Protein AF-A0A1M5KYF0-F1 (afdb_monomer)

Organism: NCBI:txid930117

Nearest PDB structures (foldseek):
  7vot-assembly1_Y  TM=5.918E-01  e=3.903E+00  Cereibacter sphaeroides 2.4.1

pLDDT: mean 81.7, std 15.02, range [50.5, 95.62]

Solvent-accessible surface area (backbone atoms only — not comparable to full-atom values): 2833 Å² total; per-residue (Å²): 140,67,76,64,57,58,56,53,50,32,55,47,31,26,52,51,18,27,54,53,10,50,75,73,75,35,40,68,62,14,32,54,50,7,46,52,52,26,52,50,49,31,61,74,70,40,75,78,62,89,80,130

Radius of gyration: 12.37 Å; Cα contacts (8 Å, |Δi|>4): 47; chains: 1; bounding box: 30×20×33 Å

Structure (mmCIF, N/CA/C/O backbone):
data_AF-A0A1M5KYF0-F1
#
_entry.id   AF-A0A1M5KYF0-F1
#
loop_
_atom_site.group_PDB
_atom_site.id
_atom_site.type_symbol
_atom_site.label_atom_id
_atom_site.label_alt_id
_atom_site.label_comp_id
_atom_site.label_asym_id
_atom_site.label_entity_id
_atom_site.label_seq_id
_atom_site.pdbx_PDB_ins_code
_atom_site.Cartn_x
_atom_site.Cartn_y
_atom_site.Cartn_z
_atom_site.occupancy
_atom_site.B_iso_or_equiv
_atom_site.auth_seq_id
_atom_site.auth_comp_id
_atom_site.auth_asym_id
_atom_site.auth_atom_id
_atom_site.pdbx_PDB_model_num
ATOM 1 N N . MET A 1 1 ? 13.506 8.727 -16.430 1.00 50.50 1 MET A N 1
ATOM 2 C CA . MET A 1 1 ? 12.203 8.621 -15.751 1.00 50.50 1 MET A CA 1
ATOM 3 C C . MET A 1 1 ? 11.769 7.185 -16.046 1.00 50.50 1 MET A C 1
ATOM 5 O O . MET A 1 1 ? 11.821 6.827 -17.209 1.00 50.50 1 MET A O 1
ATOM 9 N N . ASP A 1 2 ? 11.672 6.206 -15.135 1.00 52.66 2 ASP A N 1
ATOM 10 C CA . ASP A 1 2 ? 10.736 6.151 -14.000 1.00 52.66 2 ASP A CA 1
ATOM 11 C C . ASP A 1 2 ? 10.997 4.915 -13.088 1.00 52.66 2 ASP A C 1
ATOM 13 O O . ASP A 1 2 ? 10.124 4.071 -12.894 1.00 52.66 2 ASP A O 1
ATOM 17 N N . TYR A 1 3 ? 12.200 4.738 -12.527 1.00 53.91 3 TYR A N 1
ATOM 18 C CA . TYR A 1 3 ? 12.424 3.674 -11.520 1.00 53.91 3 TYR A CA 1
ATOM 19 C C . TYR A 1 3 ? 11.794 4.006 -10.152 1.00 53.91 3 TYR A C 1
ATOM 21 O O . TYR A 1 3 ? 11.578 3.108 -9.340 1.00 53.91 3 TYR A O 1
ATOM 29 N N . GLU A 1 4 ? 11.454 5.275 -9.898 1.00 62.38 4 GLU A N 1
ATOM 30 C CA . GLU A 1 4 ? 10.728 5.699 -8.691 1.00 62.38 4 GLU A CA 1
ATOM 31 C C . GLU A 1 4 ? 9.284 5.179 -8.668 1.00 62.38 4 GLU A C 1
ATOM 33 O O . GLU A 1 4 ? 8.798 4.750 -7.621 1.00 62.38 4 GLU A O 1
ATOM 38 N N . SER A 1 5 ? 8.603 5.128 -9.818 1.00 67.38 5 SER A N 1
ATOM 39 C CA . SER A 1 5 ? 7.184 4.757 -9.885 1.00 67.38 5 SER A CA 1
ATOM 40 C C . SER A 1 5 ? 6.918 3.312 -9.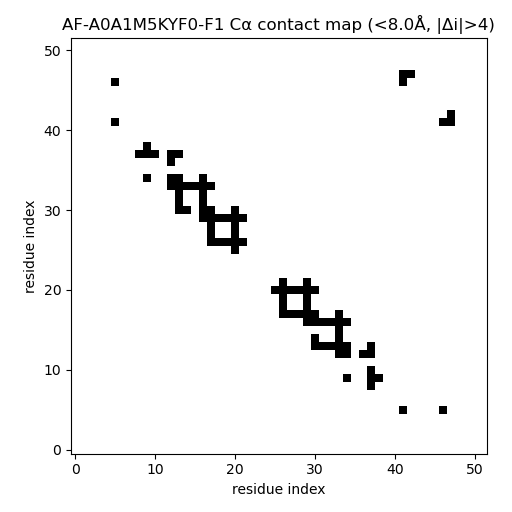457 1.00 67.38 5 SER A C 1
ATOM 42 O O . SER A 1 5 ? 5.897 3.042 -8.831 1.00 67.38 5 SER A O 1
ATOM 44 N N . GLY A 1 6 ? 7.841 2.384 -9.733 1.00 73.44 6 GLY A N 1
ATOM 45 C CA . GLY A 1 6 ? 7.700 0.980 -9.331 1.00 73.44 6 GLY A CA 1
ATOM 46 C C . GLY A 1 6 ? 7.794 0.770 -7.821 1.00 73.44 6 GLY A C 1
ATOM 47 O O . GLY A 1 6 ? 6.995 0.028 -7.250 1.00 73.44 6 GLY A O 1
ATOM 48 N N . GLY A 1 7 ? 8.720 1.471 -7.161 1.00 78.19 7 GLY A N 1
ATOM 49 C CA . GLY A 1 7 ? 8.846 1.443 -5.702 1.00 78.19 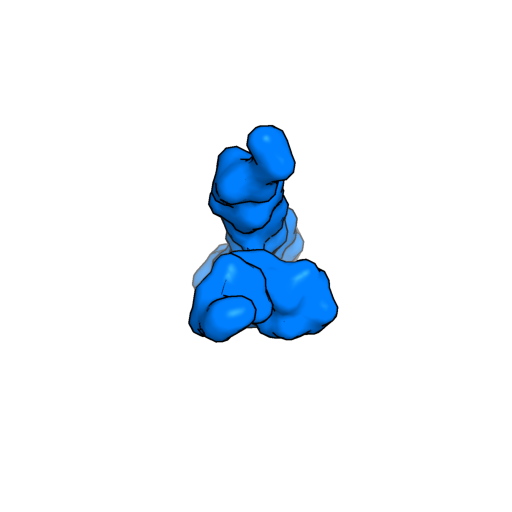7 GLY A CA 1
ATOM 50 C C . GLY A 1 7 ? 7.618 2.036 -5.014 1.00 78.19 7 GLY A C 1
ATOM 51 O O . GLY A 1 7 ? 7.080 1.442 -4.081 1.00 78.19 7 GLY A O 1
ATOM 52 N N . ILE A 1 8 ? 7.113 3.160 -5.529 1.00 83.31 8 ILE A N 1
ATOM 53 C CA . ILE A 1 8 ? 5.904 3.810 -5.006 1.00 83.31 8 ILE A CA 1
ATOM 54 C C . ILE A 1 8 ? 4.671 2.919 -5.225 1.00 83.31 8 ILE A C 1
ATOM 56 O O . ILE A 1 8 ? 3.853 2.776 -4.319 1.00 83.31 8 ILE A O 1
ATOM 60 N N . ALA A 1 9 ? 4.554 2.261 -6.383 1.00 81.9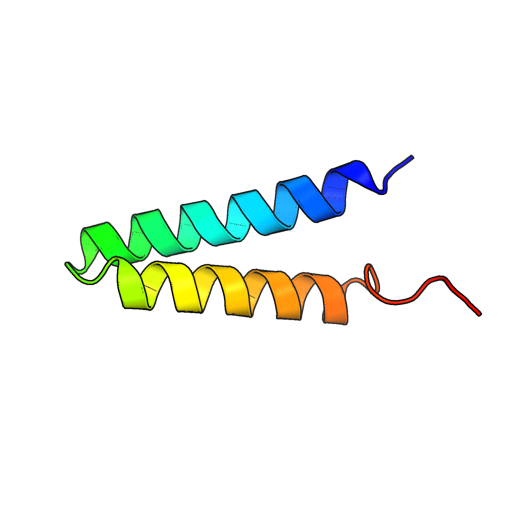4 9 ALA A N 1
ATOM 61 C CA . ALA A 1 9 ? 3.469 1.322 -6.668 1.00 81.94 9 ALA A CA 1
ATOM 62 C C . ALA A 1 9 ? 3.511 0.079 -5.763 1.00 81.94 9 ALA A C 1
ATOM 64 O O . ALA A 1 9 ? 2.464 -0.375 -5.298 1.00 81.94 9 ALA A O 1
ATOM 65 N N . PHE A 1 10 ? 4.704 -0.446 -5.461 1.00 84.19 10 PHE A N 1
ATOM 66 C CA . PHE A 1 10 ? 4.872 -1.562 -4.530 1.00 84.19 10 PHE A CA 1
ATOM 67 C C . PHE A 1 10 ? 4.443 -1.186 -3.108 1.00 84.19 10 PHE A C 1
ATOM 69 O O . PHE A 1 10 ? 3.626 -1.883 -2.504 1.00 84.19 10 PHE A O 1
ATOM 76 N N . VAL A 1 11 ? 4.937 -0.055 -2.594 1.00 88.81 11 VAL A N 1
ATOM 77 C CA . VAL A 1 11 ? 4.561 0.451 -1.265 1.00 88.81 11 VAL A CA 1
ATOM 78 C C . VAL A 1 11 ? 3.062 0.764 -1.214 1.00 88.81 11 VAL A C 1
ATOM 80 O O . VAL A 1 11 ? 2.395 0.413 -0.243 1.00 88.81 11 VAL A O 1
ATOM 83 N N . GLY A 1 12 ? 2.507 1.334 -2.285 1.00 89.69 12 GLY A N 1
ATOM 84 C CA . GLY A 1 12 ? 1.073 1.563 -2.439 1.00 89.69 12 GLY A CA 1
ATOM 85 C C . GLY A 1 12 ? 0.260 0.273 -2.321 1.00 89.69 12 GLY A C 1
ATOM 86 O O . GLY A 1 12 ? -0.651 0.211 -1.500 1.00 89.69 12 GLY A O 1
ATOM 87 N N . CYS A 1 13 ? 0.621 -0.780 -3.063 1.00 89.88 13 CYS A N 1
ATOM 88 C CA . CYS A 1 13 ? -0.047 -2.086 -2.984 1.00 89.88 13 CYS A CA 1
ATOM 89 C C . CYS A 1 13 ? 0.066 -2.718 -1.589 1.00 89.88 13 CYS A C 1
ATOM 91 O O . CYS A 1 13 ? -0.901 -3.300 -1.098 1.00 89.88 13 CYS A O 1
ATOM 93 N N . MET A 1 14 ? 1.214 -2.568 -0.924 1.00 91.25 14 MET A N 1
ATOM 94 C CA . MET A 1 14 ? 1.423 -3.054 0.440 1.00 91.25 14 MET A CA 1
ATOM 95 C C . MET A 1 14 ? 0.500 -2.352 1.445 1.00 91.25 14 MET A C 1
ATOM 97 O O . MET A 1 14 ? -0.143 -3.027 2.248 1.00 91.25 14 MET A O 1
ATOM 101 N N . PHE A 1 15 ? 0.381 -1.021 1.384 1.00 93.19 15 PHE A N 1
ATOM 102 C CA . PHE A 1 15 ? -0.524 -0.261 2.254 1.00 93.19 15 PHE A CA 1
ATOM 103 C C . PHE A 1 15 ? -2.000 -0.524 1.946 1.00 93.19 15 PHE A C 1
ATOM 105 O O . PHE A 1 15 ? -2.805 -0.610 2.871 1.00 93.19 15 PHE A O 1
ATOM 112 N N . LEU A 1 16 ? -2.355 -0.706 0.672 1.00 93.81 16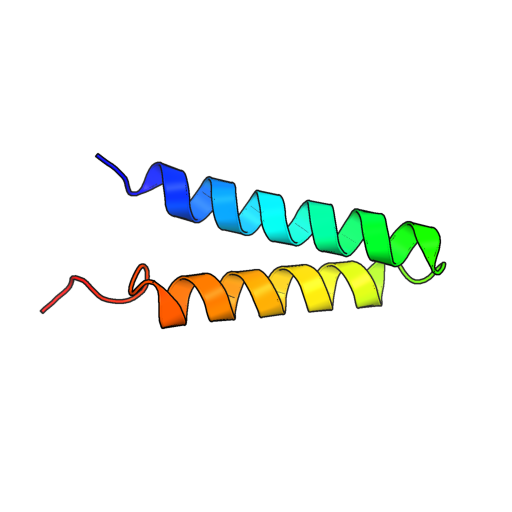 LEU A N 1
ATOM 113 C CA . LEU A 1 16 ? -3.708 -1.091 0.260 1.00 93.81 16 LEU A CA 1
ATOM 114 C C . LEU A 1 16 ? -4.086 -2.459 0.837 1.00 93.81 16 LEU A C 1
ATOM 116 O O . LEU A 1 16 ? -5.140 -2.605 1.453 1.00 93.81 16 LEU A O 1
ATOM 120 N N . GLY A 1 17 ? -3.190 -3.441 0.707 1.00 94.31 17 GLY A N 1
ATOM 121 C CA . GLY A 1 17 ? -3.354 -4.763 1.301 1.00 94.31 17 GLY A CA 1
ATOM 122 C C . GLY A 1 17 ? -3.451 -4.707 2.826 1.00 94.31 17 GLY A C 1
ATOM 123 O O . GLY A 1 17 ? -4.355 -5.309 3.399 1.00 94.31 17 GLY A O 1
ATOM 124 N N . LEU A 1 18 ? -2.585 -3.933 3.487 1.00 94.69 18 LEU A N 1
ATOM 125 C CA . LEU A 1 18 ? -2.619 -3.718 4.937 1.00 94.69 18 LEU A CA 1
ATOM 126 C C . LEU A 1 18 ? -3.961 -3.116 5.380 1.00 94.69 18 LEU A C 1
ATOM 128 O O . LEU A 1 18 ? -4.584 -3.634 6.302 1.00 94.69 18 LEU A O 1
ATOM 132 N N . GLY A 1 19 ? -4.435 -2.072 4.696 1.00 94.75 19 GLY A N 1
ATOM 133 C CA . GLY A 1 19 ? -5.722 -1.422 4.951 1.00 94.75 19 GLY A CA 1
ATOM 134 C C . GLY A 1 19 ? -6.899 -2.386 4.844 1.00 94.75 19 GLY A C 1
ATOM 135 O O . GLY A 1 19 ? -7.711 -2.474 5.764 1.00 94.75 19 GLY A O 1
ATOM 136 N N . ILE A 1 20 ? -6.949 -3.171 3.765 1.00 95.06 20 ILE A N 1
ATOM 137 C CA . ILE A 1 20 ? -7.974 -4.206 3.581 1.00 95.06 20 ILE A CA 1
ATOM 138 C C . ILE A 1 20 ? -7.861 -5.264 4.687 1.00 95.06 20 ILE A C 1
ATOM 140 O O . ILE A 1 20 ? -8.856 -5.599 5.320 1.00 95.06 20 ILE A O 1
ATOM 144 N N . GLY A 1 21 ? -6.653 -5.742 4.991 1.00 94.00 21 GLY A N 1
ATOM 145 C CA . GLY A 1 21 ? -6.420 -6.707 6.068 1.00 94.00 21 GLY A CA 1
ATOM 146 C C . GLY A 1 21 ? -6.888 -6.211 7.431 1.00 94.00 21 GLY A C 1
ATOM 147 O O . GLY A 1 21 ? -7.479 -6.978 8.186 1.00 94.00 21 GLY A O 1
ATOM 148 N N . MET A 1 22 ? -6.685 -4.929 7.741 1.00 94.94 22 MET A N 1
ATOM 149 C CA . MET A 1 22 ? -7.175 -4.327 8.982 1.00 94.94 22 MET A CA 1
ATOM 150 C C . MET A 1 22 ? -8.706 -4.313 9.056 1.00 94.94 22 MET A C 1
ATOM 152 O O . MET A 1 22 ? -9.245 -4.600 10.122 1.00 94.94 22 MET A O 1
ATOM 156 N N . ILE A 1 23 ? -9.410 -4.068 7.943 1.00 95.62 23 IL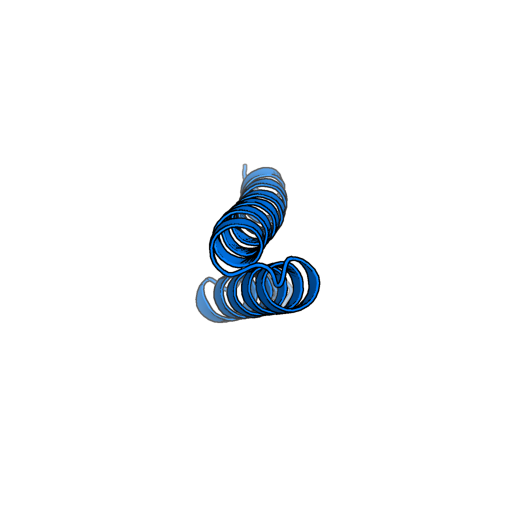E A N 1
ATOM 157 C CA . ILE A 1 23 ? -10.886 -4.114 7.899 1.00 95.62 23 ILE A CA 1
ATOM 158 C C . ILE A 1 23 ? -11.404 -5.522 8.229 1.00 95.62 23 ILE A C 1
ATOM 160 O O . ILE A 1 23 ? -12.389 -5.666 8.947 1.00 95.62 23 ILE A O 1
ATOM 164 N N . PHE A 1 24 ? -10.717 -6.565 7.759 1.00 93.31 24 PHE A N 1
ATOM 165 C CA . PHE A 1 24 ? -11.077 -7.964 8.024 1.00 93.31 24 PHE A CA 1
ATOM 166 C C . PHE A 1 24 ? -10.480 -8.525 9.330 1.00 93.31 24 PHE A C 1
ATOM 168 O O . PHE A 1 24 ? -10.594 -9.721 9.593 1.00 93.31 24 PHE A O 1
ATOM 175 N N . GLY A 1 25 ? -9.830 -7.691 10.152 1.00 93.25 25 GLY A N 1
ATOM 176 C CA . GLY A 1 25 ? -9.213 -8.113 11.415 1.00 93.25 25 GLY A CA 1
ATOM 177 C C . GLY A 1 25 ? -7.956 -8.979 11.255 1.00 93.25 25 GLY A C 1
ATOM 178 O O . GLY A 1 25 ? -7.492 -9.577 12.222 1.00 93.25 25 GLY A O 1
ATOM 179 N N . ASN A 1 26 ? -7.384 -9.052 10.051 1.00 91.69 26 ASN A N 1
ATOM 180 C CA . ASN A 1 26 ? -6.181 -9.819 9.748 1.00 91.69 26 ASN A CA 1
ATOM 181 C C . ASN A 1 26 ? -5.186 -8.990 8.922 1.00 91.69 26 ASN A C 1
ATOM 183 O O . ASN A 1 26 ? -4.998 -9.184 7.717 1.00 91.69 26 ASN A O 1
ATOM 187 N N . ALA A 1 27 ? -4.527 -8.050 9.603 1.00 90.88 27 ALA A N 1
ATOM 188 C CA . ALA A 1 27 ? -3.521 -7.177 9.003 1.00 90.88 27 ALA A CA 1
ATOM 189 C C . ALA A 1 27 ? -2.366 -7.967 8.363 1.00 90.88 27 ALA A C 1
ATOM 191 O O . ALA A 1 27 ? -1.892 -7.595 7.292 1.00 90.88 27 ALA A O 1
ATOM 192 N N . GLY A 1 28 ? -1.955 -9.086 8.974 1.00 91.62 28 GLY A N 1
ATOM 193 C CA . GLY A 1 28 ? -0.896 -9.948 8.445 1.00 91.62 28 GLY A CA 1
ATOM 194 C C . GLY A 1 28 ? -1.252 -10.537 7.079 1.00 91.62 28 GLY A C 1
ATOM 195 O O . GLY A 1 28 ? -0.477 -10.408 6.133 1.00 91.62 28 GLY A O 1
ATOM 196 N N . ALA A 1 29 ? -2.451 -11.111 6.946 1.00 93.69 29 ALA A N 1
ATOM 197 C CA . ALA A 1 29 ? -2.934 -11.626 5.666 1.00 93.69 29 ALA A CA 1
ATOM 198 C C . ALA A 1 29 ? -3.059 -10.515 4.612 1.00 93.69 29 ALA A C 1
ATOM 200 O O . ALA A 1 29 ? -2.639 -10.701 3.473 1.00 93.69 29 ALA A O 1
ATOM 201 N N . GLY A 1 30 ? -3.568 -9.342 4.995 1.00 95.12 30 GLY A N 1
ATOM 202 C CA . GLY A 1 30 ? -3.683 -8.204 4.083 1.00 95.12 30 GLY A CA 1
ATOM 203 C C . GLY A 1 30 ? -2.339 -7.714 3.544 1.00 95.12 30 GLY A C 1
ATOM 204 O O . GLY A 1 30 ? -2.198 -7.494 2.343 1.00 95.12 30 GLY A O 1
ATOM 205 N N . VAL A 1 31 ? -1.323 -7.604 4.403 1.00 93.81 31 VAL A N 1
ATOM 206 C CA . VAL A 1 31 ? 0.040 -7.223 4.000 1.00 93.81 31 VAL A CA 1
ATOM 207 C C . VAL A 1 31 ? 0.648 -8.245 3.036 1.00 93.81 31 VAL A C 1
ATOM 209 O O . VAL A 1 31 ? 1.242 -7.855 2.031 1.00 93.81 31 VAL A O 1
ATOM 212 N N . LEU A 1 32 ? 0.470 -9.545 3.303 1.00 94.19 32 LEU A N 1
ATOM 213 C CA . LEU A 1 32 ? 0.949 -10.617 2.422 1.00 94.19 32 LEU A CA 1
ATOM 214 C C . LEU A 1 32 ? 0.273 -10.565 1.046 1.00 94.19 32 LEU A C 1
ATOM 216 O O . LEU A 1 32 ? 0.947 -10.704 0.026 1.00 94.19 32 LEU A O 1
ATOM 220 N N . ILE A 1 33 ? -1.037 -10.300 1.010 1.00 94.69 33 ILE A N 1
ATOM 221 C CA . ILE A 1 33 ? -1.781 -10.098 -0.240 1.00 94.69 33 ILE A CA 1
ATOM 222 C C . ILE A 1 33 ? -1.259 -8.859 -0.981 1.00 94.69 33 ILE A C 1
ATOM 224 O O . ILE A 1 33 ? -0.977 -8.941 -2.174 1.00 94.69 33 ILE A O 1
ATOM 228 N N . GLY A 1 34 ? -1.065 -7.735 -0.287 1.00 93.25 34 GLY A N 1
ATOM 229 C CA . GLY A 1 34 ?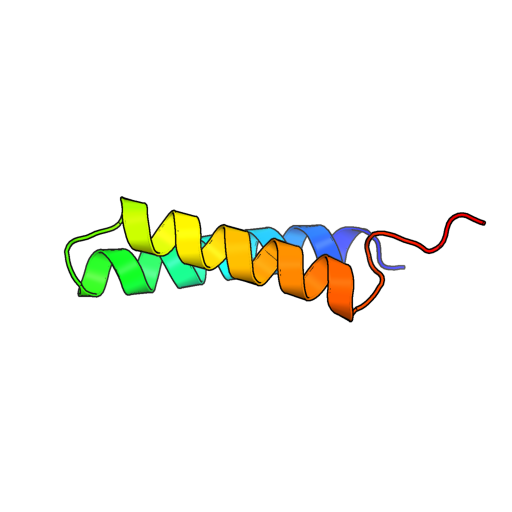 -0.540 -6.499 -0.875 1.00 93.25 34 GLY A CA 1
ATOM 230 C C . GLY A 1 34 ? 0.857 -6.664 -1.482 1.00 93.25 34 GLY A C 1
ATOM 231 O O . GLY A 1 34 ? 1.103 -6.208 -2.600 1.00 93.25 34 GLY A O 1
ATOM 232 N N . MET A 1 35 ? 1.753 -7.384 -0.796 1.00 92.62 35 MET A N 1
ATOM 233 C CA . MET A 1 35 ? 3.071 -7.739 -1.334 1.00 92.62 35 MET A CA 1
ATOM 234 C C . MET A 1 35 ? 2.971 -8.670 -2.549 1.00 92.62 35 MET A C 1
ATOM 236 O O . MET A 1 35 ? 3.653 -8.438 -3.547 1.00 92.62 35 MET A O 1
ATOM 240 N N . GLY A 1 36 ? 2.105 -9.687 -2.505 1.00 92.50 36 GLY A N 1
ATOM 241 C CA . GLY A 1 36 ? 1.886 -10.602 -3.629 1.00 92.50 36 GLY A CA 1
ATOM 242 C C . GLY A 1 36 ? 1.393 -9.887 -4.890 1.00 92.50 36 GLY A C 1
ATOM 243 O O . GLY A 1 36 ? 1.930 -10.104 -5.977 1.00 92.50 36 GLY A O 1
ATOM 244 N N . VAL A 1 37 ? 0.431 -8.971 -4.742 1.00 91.25 37 VAL A N 1
ATOM 245 C CA . VAL A 1 37 ? -0.061 -8.122 -5.841 1.00 91.25 37 VAL A CA 1
ATOM 246 C C . VAL A 1 37 ? 1.047 -7.205 -6.364 1.00 91.25 37 VAL A C 1
ATOM 248 O O . VAL A 1 37 ? 1.205 -7.078 -7.576 1.00 91.25 37 VAL A O 1
ATOM 251 N N . GLY A 1 38 ? 1.861 -6.622 -5.479 1.00 88.88 38 GLY A N 1
ATOM 252 C CA . GLY A 1 38 ? 3.006 -5.793 -5.861 1.00 88.88 38 GLY A CA 1
ATOM 253 C C . GLY A 1 38 ? 4.057 -6.547 -6.688 1.00 88.88 38 GLY A C 1
ATOM 254 O O . GLY A 1 38 ? 4.536 -6.026 -7.696 1.00 88.88 38 GLY A O 1
ATOM 255 N N . PHE A 1 39 ? 4.377 -7.793 -6.324 1.00 87.12 39 PHE A N 1
ATOM 256 C CA . PHE A 1 39 ? 5.275 -8.646 -7.112 1.00 87.12 39 PHE A CA 1
ATOM 257 C C . PHE A 1 39 ? 4.678 -9.043 -8.463 1.00 87.12 39 PHE A C 1
ATOM 259 O O . PHE A 1 39 ? 5.375 -8.980 -9.477 1.00 87.12 39 PHE A O 1
ATOM 266 N N . LEU A 1 40 ? 3.391 -9.399 -8.501 1.00 87.12 40 LEU A N 1
ATOM 267 C CA . LEU A 1 40 ? 2.688 -9.695 -9.751 1.00 87.12 40 LEU A CA 1
ATOM 268 C C . LEU A 1 40 ? 2.665 -8.484 -10.683 1.00 87.12 40 LEU A C 1
ATOM 270 O O . LEU A 1 40 ? 2.931 -8.639 -11.868 1.00 87.12 40 LEU A O 1
ATOM 274 N N . ALA A 1 41 ? 2.416 -7.282 -10.159 1.00 82.81 41 ALA A N 1
ATOM 275 C CA . ALA A 1 41 ? 2.452 -6.048 -10.935 1.00 82.81 41 ALA A CA 1
ATOM 276 C C . ALA A 1 41 ? 3.850 -5.782 -11.512 1.00 82.81 41 ALA A C 1
ATOM 278 O O . ALA A 1 41 ? 3.970 -5.471 -12.694 1.00 82.81 41 ALA A O 1
ATOM 279 N N . MET A 1 42 ? 4.915 -5.972 -10.726 1.00 79.94 42 MET A N 1
ATOM 280 C CA . MET A 1 42 ? 6.292 -5.841 -11.221 1.00 79.94 42 MET A CA 1
ATOM 281 C C . MET A 1 42 ? 6.644 -6.877 -12.297 1.00 79.94 42 MET A C 1
ATOM 283 O O . MET A 1 42 ? 7.372 -6.548 -13.238 1.00 79.94 42 MET A O 1
ATOM 287 N N . ALA A 1 43 ? 6.119 -8.100 -12.184 1.00 80.69 43 ALA A N 1
ATOM 288 C CA . ALA A 1 43 ? 6.300 -9.156 -13.175 1.00 80.69 43 ALA A CA 1
ATOM 289 C C . ALA A 1 43 ? 5.510 -8.884 -14.471 1.00 80.69 43 ALA A C 1
ATOM 291 O O . ALA A 1 43 ? 6.078 -8.974 -15.556 1.00 80.69 43 ALA A O 1
ATOM 292 N N . LEU A 1 44 ? 4.231 -8.500 -14.370 1.00 75.94 44 LEU A N 1
ATOM 293 C CA . LEU A 1 44 ? 3.351 -8.221 -15.515 1.00 75.94 44 LEU A CA 1
ATOM 294 C C . LEU A 1 44 ? 3.744 -6.951 -16.271 1.00 75.94 44 LEU A C 1
ATOM 296 O O . LEU A 1 44 ? 3.751 -6.946 -17.498 1.00 75.94 44 LEU A O 1
ATOM 300 N N . PHE A 1 45 ? 4.089 -5.879 -15.557 1.00 73.25 45 PHE A N 1
ATOM 301 C CA . PHE A 1 45 ? 4.506 -4.619 -16.177 1.00 73.25 45 PHE A CA 1
ATOM 302 C C . PHE A 1 45 ? 5.992 -4.601 -16.566 1.00 73.25 45 PHE A C 1
ATOM 304 O O . PHE A 1 45 ? 6.489 -3.582 -17.041 1.00 73.25 45 PHE A O 1
ATOM 311 N N . GLY A 1 46 ? 6.717 -5.712 -16.392 1.00 61.56 46 GLY A N 1
ATOM 312 C CA . GLY A 1 46 ? 8.114 -5.827 -16.816 1.00 61.56 46 GLY A CA 1
ATOM 313 C C . GLY A 1 46 ? 9.076 -4.903 -16.062 1.00 61.56 46 GLY A C 1
ATOM 314 O O . GLY A 1 46 ? 10.198 -4.678 -16.517 1.00 61.56 46 GLY A O 1
ATOM 315 N N . LEU A 1 47 ? 8.674 -4.389 -14.895 1.00 58.97 47 LEU A N 1
ATOM 316 C CA . LEU A 1 47 ? 9.510 -3.544 -14.033 1.00 58.97 47 LEU A CA 1
ATOM 317 C C . LEU A 1 47 ? 10.723 -4.326 -13.498 1.00 58.97 47 LEU A C 1
ATOM 319 O O . LEU A 1 47 ? 11.751 -3.745 -13.163 1.00 58.97 47 LEU A O 1
ATOM 323 N N . ILE A 1 48 ? 10.617 -5.658 -13.505 1.00 60.44 48 ILE A N 1
ATOM 324 C CA . ILE A 1 48 ? 11.673 -6.597 -13.133 1.00 60.44 48 ILE A CA 1
ATOM 325 C C . ILE A 1 48 ? 12.702 -6.858 -14.265 1.00 60.44 48 ILE A C 1
ATOM 327 O O . ILE A 1 48 ? 13.714 -7.503 -14.005 1.00 60.44 48 ILE A O 1
ATOM 331 N N . GLY A 1 49 ? 12.495 -6.375 -15.507 1.00 58.22 49 GLY A N 1
ATOM 332 C CA . GLY A 1 49 ? 13.239 -6.895 -16.669 1.00 58.22 49 GLY A CA 1
ATOM 333 C C . GLY A 1 49 ? 13.383 -6.014 -17.919 1.00 58.22 49 GLY A C 1
ATOM 334 O O . GLY A 1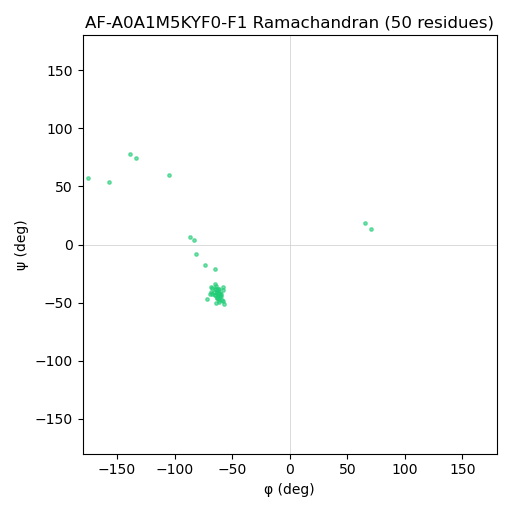 49 ? 13.148 -6.500 -19.020 1.00 58.22 49 GLY A O 1
ATOM 335 N N . ARG A 1 50 ? 13.884 -4.773 -17.805 1.00 51.62 50 ARG A N 1
ATOM 336 C CA . ARG A 1 50 ? 14.642 -4.124 -18.908 1.00 51.62 50 ARG A CA 1
ATOM 337 C C . ARG A 1 50 ? 16.145 -4.106 -18.624 1.00 51.62 50 ARG A C 1
ATOM 339 O O . 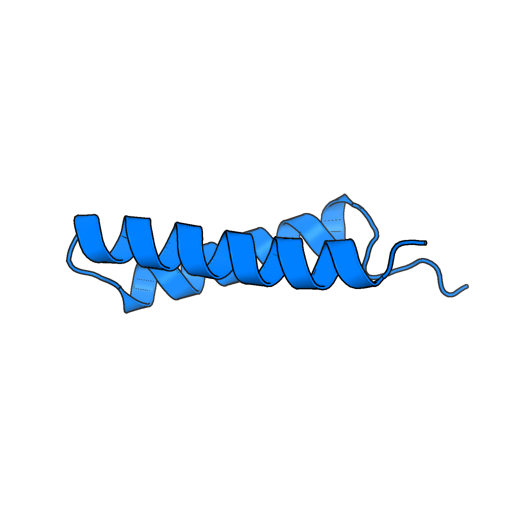ARG A 1 50 ? 16.776 -3.055 -18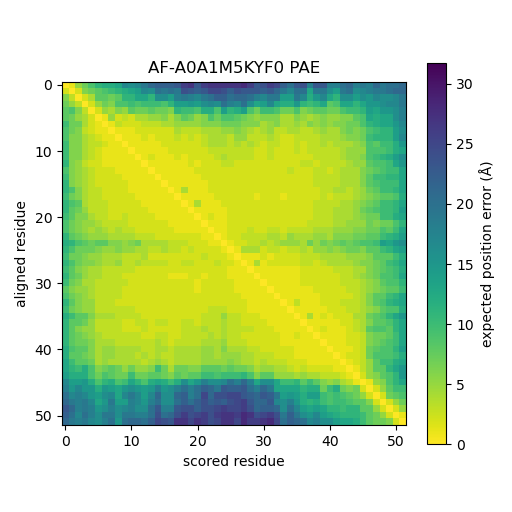.536 1.00 51.62 50 ARG A O 1
ATOM 346 N N . ARG A 1 51 ? 16.715 -5.295 -18.464 1.00 51.12 51 ARG A N 1
ATOM 347 C CA . ARG A 1 51 ? 18.158 -5.542 -18.536 1.00 51.12 51 ARG A CA 1
ATOM 348 C C . ARG A 1 51 ? 18.387 -6.837 -19.310 1.00 51.12 51 ARG A C 1
ATOM 350 O O . ARG A 1 51 ? 18.629 -7.872 -18.701 1.00 51.12 51 ARG A O 1
ATOM 357 N N . MET A 1 52 ? 18.284 -6.757 -20.632 1.00 51.09 52 MET A N 1
ATOM 358 C CA . MET A 1 52 ? 19.181 -7.452 -21.559 1.00 51.09 52 MET A CA 1
ATOM 359 C C . MET A 1 52 ? 19.428 -6.512 -22.729 1.00 51.09 52 MET A C 1
ATOM 361 O O . MET A 1 52 ? 18.420 -6.000 -23.264 1.00 51.09 52 MET A O 1
#

Sequence (52 aa):
MDYESGGIAFVGCMFLGLGIGMIFGNAGAGVLIGMGVGFLAMALFGLIGRRM

Secondary structure (DSSP, 8-state):
--HHHHHHHHHHHHHHHHHHHHHTT-HHHHHHHHHHHHHHHHHHTTTT----

Foldseek 3Di:
DPLPVLVVQLVVLQVQLQVVCVVVVHSPRSNVRSNVVSVVCCVVVVVVDPPD

Mean predicted aligned error: 6.61 Å